Protein AF-A0A4Y2DEM4-F1 (afdb_monomer_lite)

Organism: Araneus ventricosus (NCBI:txid182803)

Foldseek 3Di:
DVPVVVVVVVVVLVVLVVVVVVVVVVLCVVQVPDPRDLQNSLVVVQVPQDDPLVVLCVPPDPVCSSHNVVSVVSSCVVSNCPVVLVVLVVCLVPDDADPPHDPVNSVVSNVVSVVSND

Structure (mmCIF, N/CA/C/O backbone):
data_AF-A0A4Y2DEM4-F1
#
_entry.id   AF-A0A4Y2DEM4-F1
#
loop_
_atom_site.group_PDB
_atom_site.id
_atom_site.type_symbol
_atom_site.label_atom_id
_atom_site.label_alt_id
_atom_site.label_comp_id
_atom_site.label_asym_id
_atom_site.label_entity_id
_atom_site.label_seq_id
_atom_site.pdbx_PDB_ins_code
_atom_site.Cartn_x
_atom_site.Cartn_y
_atom_site.Cartn_z
_atom_site.occupancy
_atom_site.B_iso_or_equiv
_atom_site.auth_seq_id
_atom_site.auth_comp_id
_atom_site.auth_asym_id
_atom_site.auth_atom_id
_atom_site.pdbx_PDB_model_num
ATOM 1 N N . MET A 1 1 ? -10.627 -14.954 23.755 1.00 56.31 1 MET A N 1
ATOM 2 C CA . MET A 1 1 ? -10.231 -15.520 22.448 1.00 56.31 1 MET A CA 1
ATOM 3 C C . MET A 1 1 ? -10.301 -14.473 21.338 1.00 56.31 1 MET A C 1
ATOM 5 O O . MET A 1 1 ? -9.249 -14.118 20.849 1.00 56.31 1 MET A O 1
ATOM 9 N N . LYS A 1 2 ? -11.461 -13.860 21.041 1.00 59.78 2 LYS A N 1
ATOM 10 C CA . LYS A 1 2 ? -11.598 -12.883 19.932 1.00 59.78 2 LYS A CA 1
ATOM 11 C C . LYS A 1 2 ? -10.812 -11.561 20.055 1.00 59.78 2 LYS A C 1
ATOM 13 O O . LYS A 1 2 ? -10.411 -11.012 19.045 1.00 59.78 2 LYS A O 1
ATOM 18 N N . ILE A 1 3 ? -10.615 -11.019 21.262 1.00 46.56 3 ILE A N 1
ATOM 19 C CA . ILE A 1 3 ? -9.973 -9.694 21.436 1.00 46.56 3 ILE A CA 1
ATOM 20 C C . ILE A 1 3 ? -8.443 -9.760 21.272 1.00 46.56 3 ILE A C 1
ATOM 22 O O . ILE A 1 3 ? -7.859 -8.866 20.671 1.00 46.56 3 ILE A O 1
ATOM 26 N N . GLU A 1 4 ? -7.801 -10.822 21.763 1.00 43.56 4 GLU A N 1
ATOM 27 C CA . GLU A 1 4 ? -6.346 -11.014 21.624 1.00 43.56 4 GLU A CA 1
ATOM 28 C C . GLU A 1 4 ? -5.941 -11.323 20.174 1.00 43.56 4 GLU A C 1
ATOM 30 O O . GLU A 1 4 ? -4.912 -10.849 19.707 1.00 43.56 4 GLU A O 1
ATOM 35 N N . GLU A 1 5 ? -6.791 -12.043 19.438 1.00 55.28 5 GLU A N 1
ATOM 36 C CA . GLU A 1 5 ? -6.626 -12.313 18.004 1.00 55.28 5 GLU A CA 1
ATOM 37 C C . GLU A 1 5 ? -6.656 -11.013 17.184 1.00 55.28 5 GLU A C 1
ATOM 39 O O . GLU A 1 5 ? -5.717 -10.716 16.452 1.00 55.28 5 GLU A O 1
ATOM 44 N N . VAL A 1 6 ? -7.660 -10.158 17.420 1.00 48.56 6 VAL A N 1
ATOM 45 C CA . VAL A 1 6 ? -7.768 -8.839 16.771 1.00 48.56 6 VAL A CA 1
ATOM 46 C C . VAL A 1 6 ? -6.577 -7.937 17.110 1.00 48.56 6 VAL A C 1
ATOM 48 O O . VAL A 1 6 ? -6.080 -7.213 16.250 1.00 48.56 6 VAL A O 1
ATOM 51 N N . LYS A 1 7 ? -6.085 -7.976 18.352 1.00 49.38 7 LYS A N 1
ATOM 52 C CA . LYS A 1 7 ? -4.914 -7.194 18.771 1.00 49.38 7 LYS A CA 1
ATOM 53 C C . LYS A 1 7 ? -3.632 -7.664 18.075 1.00 49.38 7 LYS A C 1
ATOM 55 O O . LYS A 1 7 ? -2.849 -6.825 17.636 1.00 49.38 7 LYS A O 1
ATOM 60 N N . SER A 1 8 ? -3.448 -8.978 17.947 1.00 50.41 8 SER A N 1
ATOM 61 C CA . SER A 1 8 ? -2.332 -9.576 17.208 1.00 50.41 8 SER A CA 1
ATOM 62 C C . SER A 1 8 ? -2.371 -9.186 15.728 1.00 50.41 8 SER A C 1
ATOM 64 O O . SER A 1 8 ? -1.360 -8.745 15.192 1.00 50.41 8 SER A O 1
ATOM 66 N N . GLU A 1 9 ? -3.546 -9.250 15.093 1.00 60.28 9 GLU A N 1
ATOM 67 C CA . GLU A 1 9 ? -3.723 -8.824 13.700 1.00 60.28 9 GLU A CA 1
ATOM 68 C C . GLU A 1 9 ? -3.430 -7.331 13.494 1.00 60.28 9 GLU A C 1
ATOM 70 O O . GLU A 1 9 ? -2.830 -6.951 12.491 1.00 60.28 9 GLU A O 1
ATOM 75 N N . ILE A 1 10 ? -3.856 -6.463 14.419 1.00 60.84 10 ILE A N 1
ATOM 76 C CA . ILE A 1 10 ? -3.577 -5.018 14.347 1.00 60.84 10 ILE A CA 1
ATOM 77 C C . ILE A 1 10 ? -2.070 -4.760 14.444 1.00 60.84 10 ILE A C 1
ATOM 79 O O . ILE A 1 10 ? -1.537 -3.927 13.713 1.00 60.84 10 ILE A O 1
ATOM 83 N N . GLN A 1 11 ? -1.378 -5.475 15.329 1.00 50.88 11 GLN A N 1
ATOM 84 C CA . GLN A 1 11 ? 0.053 -5.302 15.553 1.00 50.88 11 GLN A CA 1
ATOM 85 C C . GLN A 1 11 ? 0.888 -5.805 14.366 1.00 50.88 11 GLN A C 1
ATOM 87 O O . GLN A 1 11 ? 1.837 -5.137 13.955 1.00 50.88 11 GLN A O 1
ATOM 92 N N . GLU A 1 12 ? 0.495 -6.931 13.770 1.00 62.88 12 GLU A N 1
ATOM 93 C CA . GLU A 1 12 ? 1.085 -7.452 12.534 1.00 62.88 12 GLU A CA 1
ATOM 94 C C . GLU A 1 12 ? 0.881 -6.468 11.366 1.00 62.88 12 GLU A C 1
ATOM 96 O O . GLU A 1 12 ? 1.852 -6.058 10.727 1.00 62.88 12 GLU A O 1
ATOM 101 N N . LYS A 1 13 ? -0.342 -5.949 11.182 1.00 63.06 13 LYS A N 1
ATOM 102 C CA . LYS A 1 13 ? -0.667 -4.960 10.133 1.00 63.06 13 LYS A CA 1
ATOM 103 C C . LYS A 1 13 ? 0.070 -3.627 10.297 1.00 63.06 13 LYS A C 1
ATOM 105 O O . LYS A 1 13 ? 0.459 -3.019 9.301 1.00 63.06 13 LYS A O 1
ATOM 110 N N . LEU A 1 14 ? 0.278 -3.161 11.532 1.00 57.19 14 LEU A N 1
ATOM 111 C CA . LEU A 1 14 ? 1.089 -1.967 11.803 1.00 57.19 14 LEU A CA 1
ATOM 112 C C . LEU A 1 14 ? 2.560 -2.194 11.435 1.00 57.19 14 LEU A C 1
ATOM 114 O O . LEU A 1 14 ? 3.175 -1.323 10.822 1.00 57.19 14 LEU A O 1
ATOM 118 N N . SER A 1 15 ? 3.100 -3.378 11.736 1.00 67.69 15 SER A N 1
ATOM 119 C CA . SER A 1 15 ? 4.479 -3.726 11.378 1.00 67.69 15 SER A CA 1
ATOM 120 C C . SER A 1 15 ? 4.693 -3.798 9.859 1.00 67.69 15 SER A C 1
ATOM 122 O O . SER A 1 15 ? 5.730 -3.362 9.349 1.00 67.69 15 SER A O 1
ATOM 124 N N . ASP A 1 16 ? 3.683 -4.255 9.116 1.00 68.50 16 ASP A N 1
ATOM 125 C CA . ASP A 1 16 ? 3.700 -4.277 7.653 1.00 68.50 16 ASP A CA 1
ATOM 126 C C . ASP A 1 16 ? 3.630 -2.866 7.056 1.00 68.50 16 ASP A C 1
ATOM 128 O O . ASP A 1 16 ? 4.329 -2.563 6.082 1.00 68.50 16 ASP A O 1
ATOM 132 N N . LEU A 1 17 ? 2.842 -1.971 7.663 1.00 67.75 17 LEU A N 1
ATOM 133 C CA . LEU A 1 17 ? 2.747 -0.568 7.256 1.00 67.75 17 LEU A CA 1
ATOM 134 C C . LEU A 1 17 ? 4.085 0.168 7.426 1.00 67.75 17 LEU A C 1
ATOM 136 O O . LEU A 1 17 ? 4.514 0.886 6.518 1.00 67.75 17 LEU A O 1
ATOM 140 N N . GLU A 1 18 ? 4.761 -0.030 8.559 1.00 73.06 18 GLU A N 1
ATOM 141 C CA . GLU A 1 18 ? 6.079 0.555 8.829 1.00 73.06 18 GLU A CA 1
ATOM 142 C C . GLU A 1 18 ? 7.132 0.035 7.843 1.00 73.06 18 GLU A C 1
ATOM 144 O O . GLU A 1 18 ? 7.850 0.829 7.228 1.00 73.06 18 GL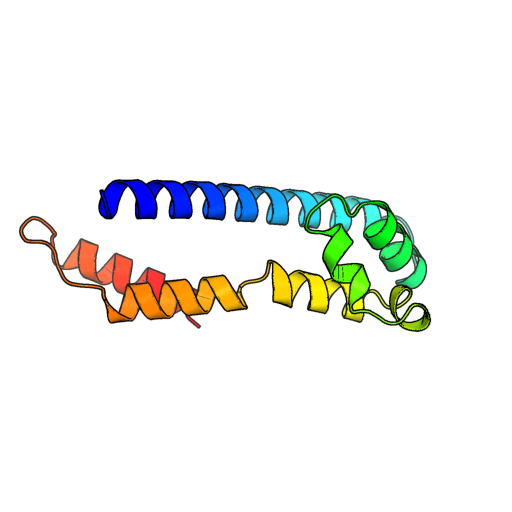U A O 1
ATOM 149 N N . ARG A 1 19 ? 7.177 -1.284 7.603 1.00 77.44 19 ARG A N 1
ATOM 150 C CA . ARG A 1 19 ? 8.070 -1.884 6.595 1.00 77.44 19 ARG A CA 1
ATOM 151 C C . ARG A 1 19 ? 7.817 -1.322 5.197 1.00 77.44 19 ARG A C 1
ATOM 153 O O . ARG A 1 19 ? 8.776 -0.991 4.498 1.00 77.44 19 ARG A O 1
ATOM 160 N N . ARG A 1 20 ? 6.548 -1.161 4.801 1.00 78.38 20 ARG A N 1
ATOM 161 C CA . ARG A 1 20 ? 6.145 -0.570 3.512 1.00 78.38 20 ARG A CA 1
ATOM 162 C C . ARG A 1 20 ? 6.654 0.863 3.371 1.00 78.38 20 ARG A C 1
ATOM 164 O O . ARG A 1 20 ? 7.222 1.212 2.335 1.00 78.38 20 ARG A O 1
ATOM 171 N N . LEU A 1 21 ? 6.457 1.690 4.398 1.00 80.06 21 LEU A N 1
ATOM 172 C CA . LEU A 1 21 ? 6.854 3.099 4.378 1.00 80.06 21 LEU A CA 1
ATOM 173 C C . LEU A 1 21 ? 8.380 3.259 4.321 1.00 80.06 21 LEU A C 1
ATOM 175 O O . LEU A 1 21 ? 8.892 4.069 3.542 1.00 80.06 21 LEU A O 1
ATOM 179 N N . ILE A 1 22 ? 9.102 2.450 5.102 1.00 82.00 22 ILE A N 1
ATOM 180 C CA . ILE A 1 22 ? 10.569 2.416 5.113 1.00 82.00 22 ILE A CA 1
ATOM 181 C C . ILE A 1 22 ? 11.091 2.012 3.735 1.00 82.00 22 ILE A C 1
ATOM 183 O O . ILE A 1 22 ? 11.925 2.718 3.169 1.00 82.00 22 ILE A O 1
ATOM 187 N N . PHE A 1 23 ? 10.568 0.922 3.166 1.00 83.44 23 PHE A N 1
ATOM 188 C CA . PHE A 1 23 ? 10.976 0.444 1.848 1.00 83.44 23 PHE A CA 1
ATOM 189 C C . PHE A 1 23 ? 10.729 1.494 0.762 1.00 83.44 23 PHE A C 1
ATOM 191 O O . PHE A 1 23 ? 11.634 1.782 -0.019 1.00 83.44 23 PHE A O 1
ATOM 198 N N . LYS A 1 24 ? 9.537 2.108 0.736 1.00 81.12 24 LYS A N 1
ATOM 199 C CA . LYS A 1 24 ? 9.199 3.160 -0.232 1.00 81.12 24 LYS A CA 1
ATOM 200 C C . LYS A 1 24 ? 10.170 4.337 -0.134 1.00 81.12 24 LYS A C 1
ATOM 202 O O . LYS A 1 24 ? 10.742 4.738 -1.137 1.00 81.12 24 LYS A O 1
ATOM 207 N N . THR A 1 25 ? 10.434 4.822 1.079 1.00 83.81 25 THR A N 1
ATOM 208 C CA . THR A 1 25 ? 11.374 5.931 1.307 1.00 83.81 25 THR A CA 1
ATOM 209 C C . THR A 1 25 ? 12.792 5.576 0.849 1.00 83.81 25 THR A C 1
ATOM 211 O O . THR A 1 25 ? 13.438 6.361 0.158 1.00 83.81 25 THR A O 1
ATOM 214 N N . GLN A 1 26 ? 13.281 4.379 1.192 1.00 84.44 26 GLN A N 1
ATOM 215 C CA . GLN A 1 26 ? 14.602 3.907 0.765 1.00 84.44 26 GLN A CA 1
ATOM 216 C C . GLN A 1 26 ? 14.693 3.770 -0.761 1.00 84.44 26 GLN A C 1
ATOM 218 O O . GLN A 1 26 ? 15.704 4.146 -1.356 1.00 84.44 26 GLN A O 1
ATOM 223 N N . PHE A 1 27 ? 13.636 3.261 -1.396 1.00 84.75 27 PHE A N 1
ATOM 224 C CA . PHE A 1 27 ? 13.537 3.134 -2.845 1.00 84.75 27 PHE A CA 1
ATOM 225 C C . PHE A 1 27 ? 13.499 4.501 -3.543 1.00 84.75 27 PHE A C 1
ATOM 227 O O . PHE A 1 27 ? 14.233 4.708 -4.510 1.00 84.75 27 PHE A O 1
ATOM 234 N N . ASP A 1 28 ? 12.715 5.454 -3.038 1.00 82.88 28 ASP A N 1
ATOM 235 C CA . ASP A 1 28 ? 12.603 6.811 -3.583 1.00 82.88 28 ASP A CA 1
ATOM 236 C C . ASP A 1 28 ? 13.950 7.545 -3.508 1.00 82.88 28 ASP A C 1
ATOM 238 O O . ASP A 1 28 ? 14.431 8.082 -4.508 1.00 82.88 28 ASP A O 1
ATOM 242 N N . VAL A 1 29 ? 14.634 7.473 -2.360 1.00 83.94 29 VAL A N 1
ATOM 243 C CA . VAL A 1 29 ? 15.992 8.018 -2.198 1.00 83.94 29 VAL A CA 1
ATOM 244 C C . VAL A 1 29 ? 16.965 7.361 -3.182 1.00 83.94 29 VAL A C 1
ATOM 246 O O . VAL A 1 29 ? 17.644 8.064 -3.932 1.00 83.94 29 VAL A O 1
ATOM 249 N N . ALA A 1 30 ? 17.004 6.026 -3.251 1.00 80.62 30 ALA A N 1
ATOM 250 C CA . ALA A 1 30 ? 17.901 5.298 -4.152 1.00 80.62 30 ALA A CA 1
ATOM 251 C C . ALA A 1 30 ? 17.592 5.517 -5.649 1.00 80.62 30 ALA A C 1
ATOM 253 O O . ALA A 1 30 ? 18.483 5.380 -6.496 1.00 80.62 30 ALA A O 1
ATOM 254 N N . SER A 1 31 ? 16.342 5.838 -5.995 1.00 75.25 31 SER A N 1
ATOM 255 C CA . SER A 1 31 ? 15.888 6.053 -7.374 1.00 75.25 31 SER A CA 1
ATOM 256 C C . SER A 1 31 ? 15.972 7.515 -7.835 1.00 75.25 31 SER A C 1
ATOM 258 O O . SER A 1 31 ? 15.958 7.758 -9.043 1.00 75.25 31 SER A O 1
ATOM 260 N N . SER A 1 32 ? 16.125 8.469 -6.907 1.00 74.00 32 SER A N 1
ATOM 261 C CA . SER A 1 32 ? 16.272 9.911 -7.178 1.00 74.00 32 SER A CA 1
ATOM 262 C C . SER A 1 32 ? 17.621 10.324 -7.791 1.00 74.00 32 SER A C 1
ATOM 264 O O . SER A 1 32 ? 17.765 11.438 -8.293 1.00 74.00 32 SER A O 1
ATOM 266 N N . ILE A 1 33 ? 18.613 9.430 -7.791 1.00 75.31 33 ILE A N 1
ATOM 267 C CA . ILE A 1 33 ? 19.958 9.718 -8.298 1.00 75.31 33 ILE A CA 1
ATOM 268 C C . ILE A 1 33 ? 19.946 9.748 -9.839 1.00 75.31 33 ILE A C 1
ATOM 270 O O . ILE A 1 33 ? 19.685 8.733 -10.484 1.00 75.31 33 ILE A O 1
ATOM 274 N N . ASN A 1 34 ? 20.279 10.913 -10.412 1.00 55.34 34 ASN A N 1
ATOM 275 C CA . ASN A 1 34 ? 20.640 11.162 -11.818 1.00 55.34 34 ASN A CA 1
ATOM 276 C C . ASN A 1 34 ? 19.736 10.536 -12.895 1.00 55.34 34 ASN A C 1
ATOM 278 O O . ASN A 1 34 ? 20.101 9.531 -13.501 1.00 55.34 34 ASN A O 1
ATOM 282 N N . GLY A 1 35 ? 18.610 11.184 -13.221 1.00 60.69 35 GLY A N 1
ATOM 283 C CA . GLY A 1 35 ? 17.920 10.993 -14.512 1.00 60.69 35 GLY A CA 1
ATOM 284 C C . GLY A 1 35 ? 17.519 9.550 -14.844 1.00 60.69 35 GLY A C 1
ATOM 285 O O . GLY A 1 35 ? 17.341 9.211 -16.014 1.00 60.69 35 GLY A O 1
ATOM 286 N N . ARG A 1 36 ? 17.420 8.686 -13.827 1.00 73.25 36 ARG A N 1
ATOM 287 C CA . ARG A 1 36 ? 17.118 7.264 -13.976 1.00 73.25 36 ARG A CA 1
ATOM 288 C C . ARG A 1 36 ? 15.755 7.101 -14.637 1.00 73.25 36 ARG A C 1
ATOM 290 O O . ARG A 1 36 ? 14.758 7.606 -14.124 1.00 73.25 36 ARG A O 1
ATOM 297 N N . THR A 1 37 ? 15.716 6.381 -15.755 1.00 85.06 37 THR A N 1
ATOM 298 C CA . THR A 1 37 ? 14.469 6.113 -16.475 1.00 85.06 37 THR A CA 1
ATOM 299 C C . THR A 1 37 ? 13.562 5.199 -15.654 1.00 85.06 37 THR A C 1
ATOM 301 O O . THR A 1 37 ? 14.041 4.345 -14.899 1.00 85.06 37 THR A O 1
ATOM 304 N N . ASP A 1 38 ? 12.249 5.334 -15.832 1.00 86.44 38 ASP A N 1
ATOM 305 C CA . ASP A 1 38 ? 11.263 4.516 -15.114 1.00 86.44 38 ASP A CA 1
ATOM 306 C C . ASP A 1 38 ? 11.451 3.017 -15.368 1.00 86.44 38 ASP A C 1
ATOM 308 O O . ASP A 1 38 ? 11.213 2.206 -14.481 1.00 86.44 38 ASP A O 1
ATOM 312 N N . PHE A 1 39 ? 12.004 2.643 -16.524 1.00 87.88 39 PHE A N 1
ATOM 313 C CA . PHE A 1 39 ? 12.408 1.269 -16.817 1.00 87.88 39 PHE A CA 1
ATOM 314 C C . PHE A 1 39 ? 13.465 0.727 -15.839 1.00 87.88 39 PHE A C 1
ATOM 316 O O . PHE A 1 39 ? 13.363 -0.405 -15.357 1.00 87.88 39 PHE A O 1
ATOM 323 N N . VAL A 1 40 ? 14.496 1.524 -15.540 1.00 87.25 40 VAL A N 1
ATOM 324 C CA . VAL A 1 40 ? 15.559 1.124 -14.605 1.00 87.25 40 VAL A CA 1
ATOM 325 C C . VAL A 1 40 ? 14.999 1.038 -13.187 1.00 87.25 40 VAL A C 1
ATOM 327 O O . VAL A 1 40 ? 15.330 0.103 -12.459 1.00 87.25 40 VAL A O 1
ATOM 330 N N . LYS A 1 41 ? 14.107 1.963 -12.814 1.00 89.12 41 LYS A N 1
ATOM 331 C CA . LYS A 1 41 ? 13.408 1.936 -11.522 1.00 89.12 41 LYS A CA 1
ATOM 332 C C . L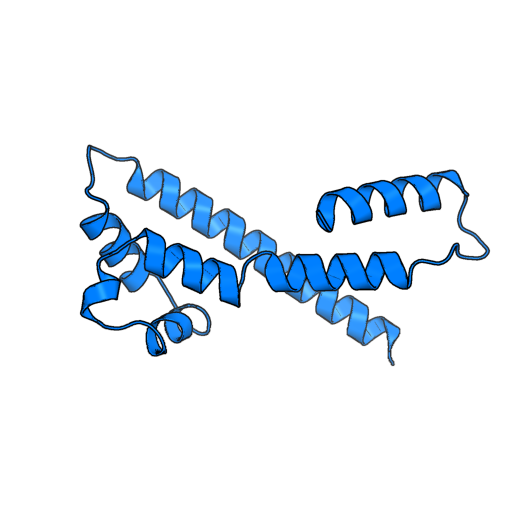YS A 1 41 ? 12.512 0.705 -11.386 1.00 89.12 41 LYS A C 1
ATOM 334 O O . LYS A 1 41 ? 12.600 0.017 -10.376 1.00 89.12 41 LYS A O 1
ATOM 339 N N . ALA A 1 42 ? 11.727 0.385 -12.414 1.00 91.19 42 ALA A N 1
ATOM 340 C CA . ALA A 1 42 ? 10.886 -0.808 -12.467 1.00 91.19 42 ALA A CA 1
ATOM 341 C C . ALA A 1 42 ? 11.717 -2.089 -12.317 1.00 91.19 42 ALA A C 1
ATOM 343 O O . ALA A 1 42 ? 11.415 -2.932 -11.477 1.00 91.19 42 ALA A O 1
ATOM 344 N N . SER A 1 43 ? 12.818 -2.202 -13.065 1.00 89.38 43 SER A N 1
ATOM 345 C CA . SER A 1 43 ? 13.714 -3.364 -12.991 1.00 89.38 43 SER A CA 1
ATOM 346 C C . SER A 1 43 ? 14.348 -3.512 -11.603 1.00 89.38 43 SER A C 1
ATOM 348 O O . SER A 1 43 ? 14.407 -4.614 -11.056 1.00 89.38 43 SER A O 1
ATOM 350 N N . GLN A 1 44 ? 14.789 -2.402 -11.003 1.00 88.75 44 GLN A N 1
ATOM 351 C CA . GLN A 1 44 ? 15.341 -2.394 -9.651 1.00 88.75 44 GLN A CA 1
ATOM 352 C C . GLN A 1 44 ? 14.282 -2.779 -8.610 1.00 88.75 44 GLN A C 1
ATOM 354 O O . GLN A 1 44 ? 14.576 -3.597 -7.739 1.00 88.75 44 GLN A O 1
ATOM 359 N N . LEU A 1 45 ? 13.062 -2.246 -8.726 1.00 90.50 45 LEU A N 1
ATOM 360 C CA . LEU A 1 45 ? 11.934 -2.588 -7.863 1.00 90.50 45 LEU A CA 1
ATOM 361 C C . LEU A 1 45 ? 11.623 -4.084 -7.943 1.00 90.50 45 LEU A C 1
ATOM 363 O O . LEU A 1 45 ? 11.641 -4.760 -6.925 1.00 90.50 45 LEU A O 1
ATOM 367 N N . VAL A 1 46 ? 11.450 -4.636 -9.147 1.00 92.06 46 VAL A N 1
ATOM 368 C CA . VAL A 1 46 ? 11.229 -6.080 -9.355 1.00 92.06 46 VAL A CA 1
ATOM 369 C C . VAL A 1 46 ? 12.345 -6.912 -8.718 1.00 92.06 46 VAL A C 1
ATOM 371 O O . VAL A 1 46 ? 12.071 -7.908 -8.052 1.00 92.06 46 VAL A O 1
ATOM 374 N N . SER A 1 47 ? 13.603 -6.488 -8.871 1.00 90.75 47 SER A N 1
ATOM 375 C CA . SER A 1 47 ? 14.759 -7.204 -8.322 1.00 90.75 47 SER A CA 1
ATOM 376 C C . SER A 1 47 ? 14.869 -7.155 -6.795 1.00 90.75 47 SER A C 1
ATOM 378 O O . SER A 1 47 ? 15.562 -7.999 -6.219 1.00 90.75 47 SER A O 1
ATOM 380 N N . SER A 1 48 ? 14.218 -6.194 -6.129 1.00 89.56 48 SER A N 1
ATOM 381 C CA . SER A 1 48 ? 14.246 -6.041 -4.670 1.00 89.56 48 SER A CA 1
ATOM 382 C C . SER A 1 48 ? 13.060 -6.699 -3.966 1.00 89.56 48 SER A C 1
ATOM 384 O O . SER A 1 48 ? 13.155 -6.947 -2.766 1.00 89.56 48 SER A O 1
ATOM 386 N N . LEU A 1 49 ? 11.985 -7.0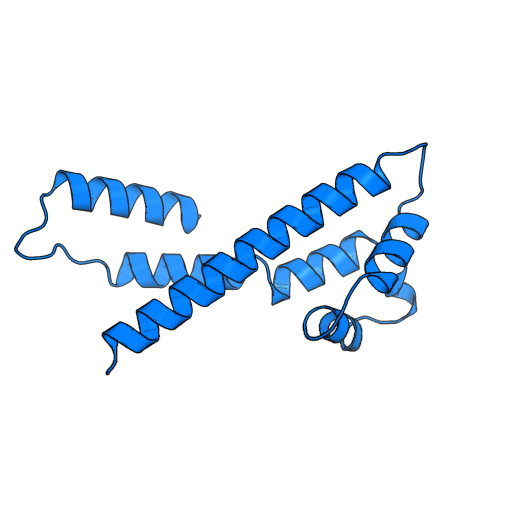45 -4.686 1.00 89.94 49 LEU A N 1
ATOM 387 C CA . LEU A 1 49 ? 10.842 -7.757 -4.113 1.00 89.94 49 LEU A CA 1
ATOM 388 C C . LEU A 1 49 ? 11.251 -9.144 -3.601 1.00 89.94 49 LEU A C 1
ATOM 390 O O . LEU A 1 49 ? 11.990 -9.889 -4.251 1.00 89.94 49 LEU A O 1
ATOM 394 N N . ARG A 1 50 ? 10.758 -9.499 -2.416 1.00 88.19 50 ARG A N 1
ATOM 395 C CA . ARG A 1 50 ? 11.006 -10.782 -1.749 1.00 88.19 50 ARG A CA 1
ATOM 396 C C . ARG A 1 50 ? 9.688 -11.346 -1.233 1.00 88.19 50 ARG A C 1
ATOM 398 O O . ARG A 1 50 ? 8.753 -10.588 -0.984 1.00 88.19 50 ARG A O 1
ATOM 405 N N . GLU A 1 51 ? 9.641 -12.667 -1.077 1.00 89.56 51 GLU A N 1
ATOM 406 C CA . GLU A 1 51 ? 8.549 -13.377 -0.396 1.00 89.56 51 GLU A CA 1
ATOM 407 C C . GLU A 1 51 ? 7.159 -12.982 -0.938 1.00 89.56 51 GLU A C 1
ATOM 409 O O . GLU A 1 51 ? 6.958 -12.940 -2.155 1.00 89.56 51 GLU A O 1
ATOM 414 N N . SER A 1 52 ? 6.212 -12.650 -0.054 1.00 83.81 52 SER A N 1
ATOM 415 C CA . SER A 1 52 ? 4.837 -12.278 -0.403 1.00 83.81 52 SER A CA 1
ATOM 416 C C . SER A 1 52 ? 4.764 -11.096 -1.376 1.00 83.81 52 SER A C 1
ATOM 418 O O . SER A 1 52 ? 3.841 -11.017 -2.188 1.00 83.81 52 SER A O 1
ATOM 420 N N . ALA A 1 53 ? 5.741 -10.185 -1.349 1.00 85.50 53 ALA A N 1
ATOM 421 C CA . ALA A 1 53 ? 5.787 -9.053 -2.263 1.00 85.50 53 ALA A CA 1
ATOM 422 C C . ALA A 1 53 ? 6.194 -9.468 -3.685 1.00 85.50 53 ALA A C 1
ATOM 424 O O . ALA A 1 53 ? 5.679 -8.913 -4.655 1.00 85.50 53 ALA A O 1
ATOM 425 N N . ALA A 1 54 ? 7.054 -10.482 -3.829 1.00 92.19 54 ALA A N 1
ATOM 426 C CA . ALA A 1 54 ? 7.445 -11.023 -5.133 1.00 92.19 54 ALA A CA 1
ATOM 427 C C . ALA A 1 54 ? 6.305 -11.804 -5.809 1.00 92.19 54 ALA A C 1
ATOM 429 O O . ALA A 1 54 ? 6.218 -11.841 -7.035 1.00 92.19 54 ALA A O 1
ATOM 430 N N . GLU A 1 55 ? 5.386 -12.380 -5.034 1.00 91.75 55 GLU A N 1
ATOM 431 C CA . GLU A 1 55 ? 4.216 -13.078 -5.57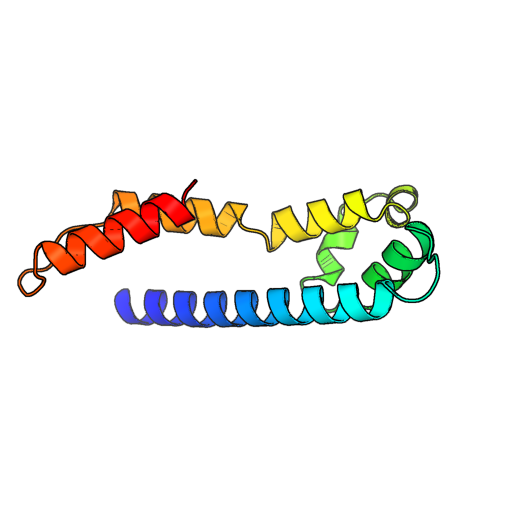5 1.00 91.75 55 GLU A CA 1
ATOM 432 C C . GLU A 1 55 ? 3.265 -12.153 -6.361 1.00 91.75 55 GLU A C 1
ATOM 434 O O . GLU A 1 55 ? 2.532 -12.634 -7.222 1.00 91.75 55 GLU A O 1
ATOM 439 N N . VAL A 1 56 ? 3.299 -10.829 -6.136 1.00 89.69 56 VAL A N 1
ATOM 440 C CA . VAL A 1 56 ? 2.554 -9.838 -6.948 1.00 89.69 56 VAL A CA 1
ATOM 441 C C . VAL A 1 56 ? 2.903 -9.939 -8.433 1.00 89.69 56 VAL A C 1
ATOM 443 O O . VAL A 1 56 ? 2.063 -9.671 -9.290 1.00 89.69 56 VAL A O 1
ATOM 446 N N . LEU A 1 57 ? 4.127 -10.365 -8.747 1.00 93.00 57 LEU A N 1
ATOM 447 C CA . LEU A 1 57 ? 4.622 -10.450 -10.116 1.00 93.00 57 LEU A CA 1
ATOM 448 C C . LEU A 1 57 ? 3.955 -11.570 -10.924 1.00 93.00 57 LEU A C 1
ATOM 450 O O . LEU A 1 57 ? 3.913 -11.477 -12.146 1.00 93.00 57 LEU A O 1
ATOM 454 N N . GLN A 1 58 ? 3.399 -12.599 -10.273 1.00 92.50 58 GLN A N 1
ATOM 455 C CA . GLN A 1 58 ? 2.805 -13.755 -10.962 1.00 92.50 58 GLN A CA 1
ATOM 456 C C . GLN A 1 58 ? 1.567 -13.386 -11.796 1.00 92.50 58 GLN A C 1
ATOM 458 O O . GLN A 1 58 ? 1.256 -14.068 -12.768 1.00 92.50 58 GLN A O 1
ATOM 463 N N . GLY A 1 59 ? 0.867 -12.305 -11.433 1.00 88.38 59 GLY A N 1
ATOM 464 C CA . GLY A 1 59 ? -0.309 -11.812 -12.155 1.00 88.38 59 GLY A CA 1
ATOM 465 C C . GLY A 1 59 ? -0.006 -10.762 -13.227 1.00 88.38 59 GLY A C 1
ATOM 466 O O . GLY A 1 59 ? -0.929 -10.314 -13.906 1.00 88.38 59 GLY A O 1
ATOM 467 N N . ILE A 1 60 ? 1.254 -10.337 -13.374 1.00 93.69 60 ILE A N 1
ATOM 468 C CA . ILE A 1 60 ? 1.640 -9.247 -14.275 1.00 93.69 60 ILE A CA 1
ATOM 469 C C . ILE A 1 60 ? 2.322 -9.834 -15.519 1.00 93.69 60 ILE A C 1
ATOM 471 O O . ILE A 1 60 ? 3.317 -10.549 -15.388 1.00 93.69 60 ILE A O 1
ATOM 475 N N . PRO A 1 61 ? 1.850 -9.517 -16.739 1.00 94.62 61 PRO A N 1
ATOM 476 C CA . PRO A 1 61 ? 2.533 -9.917 -17.966 1.00 94.62 61 PRO A CA 1
ATOM 477 C C . PRO A 1 61 ? 3.987 -9.424 -18.013 1.00 94.62 61 PRO A C 1
ATOM 479 O O . PRO A 1 61 ? 4.289 -8.298 -17.614 1.00 94.62 61 PRO A O 1
ATOM 482 N N . ALA A 1 62 ? 4.899 -10.244 -18.539 1.00 91.25 62 ALA A N 1
ATOM 483 C CA . ALA A 1 62 ? 6.337 -9.958 -18.516 1.00 91.25 62 ALA A CA 1
ATOM 484 C C . ALA A 1 62 ? 6.728 -8.659 -19.249 1.00 91.25 62 ALA A C 1
ATOM 486 O O . ALA A 1 62 ? 7.668 -7.975 -18.843 1.00 91.25 62 ALA A O 1
ATOM 487 N N . ASP A 1 63 ? 6.000 -8.281 -20.302 1.00 91.00 63 ASP A N 1
ATOM 488 C CA . ASP A 1 63 ? 6.194 -7.017 -21.024 1.00 91.00 63 ASP A CA 1
ATOM 489 C C . ASP A 1 63 ? 5.801 -5.791 -20.181 1.00 91.00 63 ASP A C 1
ATOM 491 O O . ASP A 1 63 ? 6.341 -4.702 -20.386 1.00 91.00 63 ASP A O 1
ATOM 495 N N . LYS A 1 64 ? 4.920 -5.976 -19.190 1.00 93.19 64 LYS A N 1
ATOM 496 C CA . LYS A 1 64 ? 4.463 -4.945 -18.248 1.00 93.19 64 LYS A CA 1
ATOM 497 C C . LYS A 1 64 ? 5.315 -4.844 -16.987 1.00 93.19 64 LYS A C 1
ATOM 499 O O . LYS A 1 64 ? 5.255 -3.826 -16.310 1.00 93.19 64 LYS A O 1
ATOM 504 N N . LEU A 1 65 ? 6.198 -5.811 -16.722 1.00 92.00 65 LEU A N 1
ATOM 505 C CA . LEU A 1 65 ? 7.202 -5.731 -15.643 1.00 92.00 65 LEU A CA 1
ATOM 506 C C . LEU A 1 65 ? 8.272 -4.647 -15.872 1.00 92.00 65 LEU A C 1
ATOM 508 O O . LEU A 1 65 ? 9.162 -4.446 -15.050 1.00 92.00 65 LEU A O 1
ATOM 512 N N . ARG A 1 66 ? 8.202 -3.952 -17.008 1.00 90.06 66 ARG A N 1
ATOM 513 C CA . ARG A 1 66 ? 9.043 -2.806 -17.364 1.00 90.06 66 ARG A CA 1
ATOM 514 C C . ARG A 1 66 ? 8.393 -1.464 -17.032 1.00 90.06 66 ARG A C 1
ATOM 516 O O . ARG A 1 66 ? 9.072 -0.442 -17.088 1.00 90.06 66 ARG A O 1
ATOM 523 N N . ASP A 1 67 ? 7.099 -1.476 -16.725 1.00 93.31 67 ASP A N 1
ATOM 524 C CA . ASP A 1 67 ? 6.309 -0.298 -16.398 1.00 93.31 67 ASP A CA 1
ATOM 525 C C . ASP A 1 67 ? 6.202 -0.149 -14.878 1.00 93.31 67 ASP A C 1
ATOM 527 O O . ASP A 1 67 ? 5.537 -0.935 -14.195 1.00 93.31 67 ASP A O 1
ATOM 531 N N . LEU A 1 68 ? 6.865 0.885 -14.358 1.00 91.25 68 LEU A N 1
ATOM 532 C CA . LEU A 1 68 ? 6.907 1.190 -12.932 1.00 91.25 68 LEU A CA 1
ATOM 533 C C . LEU A 1 68 ? 5.496 1.358 -12.355 1.00 91.25 68 LEU A C 1
ATOM 535 O O . LEU A 1 68 ? 5.187 0.777 -11.316 1.00 91.25 68 LEU A O 1
ATOM 539 N N . THR A 1 69 ? 4.612 2.066 -13.063 1.00 91.81 69 THR A N 1
ATOM 540 C CA . THR A 1 69 ? 3.251 2.344 -12.588 1.00 91.81 69 THR A CA 1
ATOM 541 C C . THR A 1 69 ? 2.417 1.071 -12.465 1.00 91.81 69 THR A C 1
ATOM 543 O O . THR A 1 69 ? 1.593 0.954 -11.555 1.00 91.81 69 THR A O 1
ATOM 546 N N . THR A 1 70 ? 2.619 0.095 -13.352 1.00 93.88 70 THR A N 1
ATOM 547 C CA . THR A 1 70 ? 1.919 -1.194 -13.267 1.00 93.88 70 THR A CA 1
ATOM 548 C C . THR A 1 70 ? 2.331 -1.965 -12.010 1.00 93.88 70 THR A C 1
ATOM 550 O O . THR A 1 70 ? 1.468 -2.478 -11.293 1.00 93.88 70 THR A O 1
ATOM 553 N N . ILE A 1 71 ? 3.629 -2.003 -11.697 1.00 90.81 71 ILE A N 1
ATOM 554 C CA . ILE A 1 71 ? 4.148 -2.705 -10.513 1.00 90.81 71 ILE A CA 1
ATOM 555 C C . ILE A 1 71 ? 3.708 -2.002 -9.222 1.00 90.81 71 ILE A C 1
ATOM 557 O O . ILE A 1 71 ? 3.232 -2.661 -8.298 1.00 90.81 71 ILE A O 1
ATOM 561 N N . GLU A 1 72 ? 3.798 -0.670 -9.166 1.00 87.75 72 GLU A N 1
ATOM 562 C CA . GLU A 1 72 ? 3.352 0.127 -8.016 1.00 87.75 72 GLU A CA 1
ATOM 563 C C . GLU A 1 72 ? 1.861 -0.061 -7.725 1.00 87.75 72 GLU A C 1
ATOM 565 O O . GLU A 1 72 ? 1.476 -0.245 -6.571 1.00 87.75 72 GLU A O 1
ATOM 570 N N . LYS A 1 73 ? 1.012 -0.077 -8.761 1.00 87.19 73 LYS A N 1
ATOM 571 C CA . LYS A 1 73 ? -0.427 -0.329 -8.598 1.00 87.19 73 LYS A CA 1
ATOM 572 C C . LYS A 1 73 ? -0.714 -1.733 -8.087 1.00 87.19 73 LYS A C 1
ATOM 574 O O . LYS A 1 73 ? -1.578 -1.891 -7.233 1.00 87.19 73 LYS A O 1
ATOM 579 N N . ALA A 1 74 ? -0.008 -2.744 -8.583 1.00 88.38 74 ALA A N 1
ATOM 580 C CA . ALA A 1 74 ? -0.208 -4.120 -8.141 1.00 88.38 74 ALA A CA 1
ATOM 581 C C . ALA A 1 74 ? 0.239 -4.319 -6.680 1.00 88.38 74 ALA A C 1
ATOM 583 O O . ALA A 1 74 ? -0.467 -4.953 -5.893 1.00 88.38 74 ALA A O 1
ATOM 584 N N . LEU A 1 75 ? 1.358 -3.698 -6.287 1.00 86.06 75 LEU A N 1
ATOM 585 C CA . LEU A 1 75 ? 1.798 -3.640 -4.890 1.00 86.06 75 LEU A CA 1
ATOM 586 C C . LEU A 1 75 ? 0.791 -2.875 -4.022 1.00 86.06 75 LEU A C 1
ATOM 588 O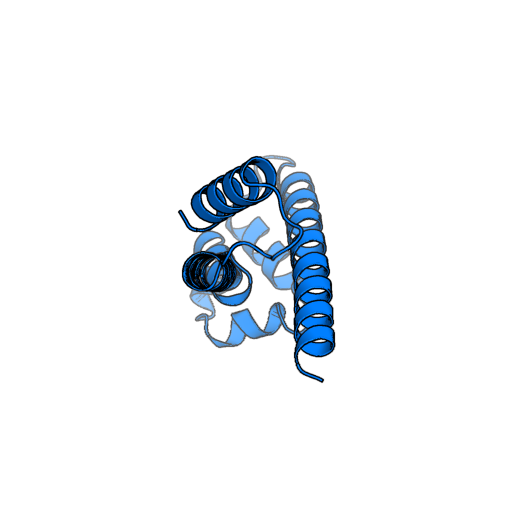 O . LEU A 1 75 ? 0.437 -3.342 -2.943 1.00 86.06 75 LEU A O 1
ATOM 592 N N . GLY A 1 76 ? 0.272 -1.747 -4.509 1.00 80.31 76 GLY A N 1
ATOM 593 C CA . GLY A 1 76 ? -0.787 -0.982 -3.851 1.00 80.31 76 GLY A CA 1
ATOM 594 C C . GLY A 1 76 ? -2.122 -1.729 -3.761 1.00 80.31 76 GLY A C 1
ATOM 595 O O . GLY A 1 76 ? -2.876 -1.535 -2.820 1.00 80.31 76 GLY A O 1
ATOM 596 N N . PHE A 1 77 ? -2.434 -2.635 -4.680 1.00 81.50 77 PHE A N 1
ATOM 597 C CA . PHE A 1 77 ? -3.641 -3.449 -4.563 1.00 81.50 77 PHE A CA 1
ATOM 598 C C . PHE A 1 77 ? -3.499 -4.527 -3.482 1.00 81.50 77 PHE A C 1
ATOM 600 O O . PHE A 1 77 ? -4.439 -4.765 -2.729 1.00 81.50 77 PHE A O 1
ATOM 607 N N . ARG A 1 78 ? -2.325 -5.166 -3.395 1.00 80.31 78 ARG A N 1
ATOM 608 C CA . ARG A 1 78 ? -2.075 -6.268 -2.453 1.00 80.31 78 ARG A CA 1
ATOM 609 C C . ARG A 1 78 ? -1.742 -5.800 -1.035 1.00 80.31 78 ARG A C 1
ATOM 611 O O . ARG A 1 78 ? -2.181 -6.423 -0.076 1.00 80.31 78 ARG A O 1
ATOM 618 N N . PHE A 1 79 ? -0.958 -4.732 -0.915 1.00 76.19 79 PHE A N 1
ATOM 619 C CA . PHE A 1 79 ? -0.432 -4.204 0.354 1.00 76.19 79 PHE A CA 1
ATOM 620 C C . PHE A 1 79 ? -0.841 -2.752 0.620 1.00 76.19 79 PHE A C 1
ATOM 622 O O . PHE A 1 79 ? -0.473 -2.166 1.643 1.00 76.19 79 PHE A O 1
ATOM 629 N N . GLY A 1 80 ? -1.516 -2.118 -0.337 1.00 71.12 80 GLY A N 1
ATOM 630 C CA . GLY A 1 80 ? -1.983 -0.748 -0.201 1.00 71.12 80 GLY A CA 1
ATOM 631 C C . GLY A 1 80 ? -3.306 -0.641 0.541 1.00 71.12 80 GLY A C 1
ATOM 632 O O . GLY A 1 80 ? -3.909 -1.616 0.991 1.00 71.12 80 GLY A O 1
ATOM 633 N N . ASP A 1 81 ? -3.753 0.602 0.659 1.00 64.19 81 ASP A N 1
ATOM 634 C CA . ASP A 1 81 ? -4.800 1.007 1.586 1.00 64.19 81 ASP A CA 1
ATOM 635 C C . ASP A 1 81 ? -6.196 0.489 1.218 1.00 64.19 81 ASP A C 1
ATOM 637 O O . ASP A 1 81 ? -7.125 0.731 1.963 1.00 64.19 81 ASP A O 1
ATOM 641 N N . SER A 1 82 ? -6.409 -0.260 0.133 1.00 61.94 82 SER A N 1
ATOM 642 C CA . SER A 1 82 ? -7.736 -0.807 -0.205 1.00 61.94 82 SER A CA 1
ATOM 643 C C . SER A 1 82 ? -8.273 -1.755 0.878 1.00 61.94 82 SER A C 1
ATOM 645 O O . SER A 1 82 ? -9.444 -1.664 1.258 1.00 61.94 82 SER A O 1
ATOM 647 N N . HIS A 1 83 ? -7.414 -2.615 1.431 1.00 65.75 83 HIS A N 1
ATOM 648 C CA . HIS A 1 83 ? -7.766 -3.457 2.576 1.00 65.75 83 HIS A CA 1
ATOM 649 C C . HIS A 1 83 ? -7.776 -2.677 3.894 1.00 65.75 83 HIS A C 1
ATOM 651 O O . HIS A 1 83 ? -8.630 -2.930 4.743 1.00 65.75 83 HIS A O 1
ATOM 657 N N . LEU A 1 84 ? -6.887 -1.694 4.049 1.00 72.25 84 LEU A N 1
ATOM 658 C CA . LEU A 1 84 ? -6.804 -0.869 5.255 1.00 72.25 84 LEU A CA 1
ATOM 659 C C . LEU A 1 84 ? -8.014 0.076 5.383 1.00 72.25 84 LEU A C 1
ATOM 661 O O . LEU A 1 84 ? -8.615 0.187 6.440 1.00 72.25 84 LEU A O 1
ATOM 665 N N . MET A 1 85 ? -8.464 0.654 4.277 1.00 75.38 85 MET A N 1
ATOM 666 C CA . MET A 1 85 ? -9.661 1.478 4.145 1.00 75.38 85 MET A CA 1
ATOM 667 C C . MET A 1 85 ? -10.926 0.646 4.366 1.00 75.38 85 MET A C 1
ATOM 669 O O . MET A 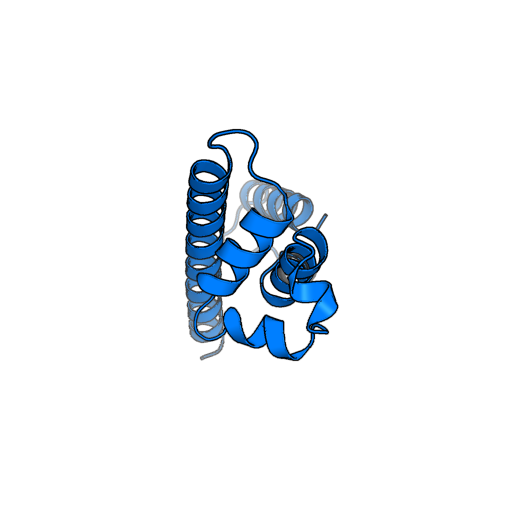1 85 ? -11.839 1.099 5.047 1.00 75.38 85 MET A O 1
ATOM 673 N N . GLN A 1 86 ? -11.011 -0.588 3.850 1.00 76.31 86 GLN A N 1
ATOM 674 C CA . GLN A 1 86 ? -12.119 -1.488 4.205 1.00 76.31 86 GLN A CA 1
ATOM 675 C C . GLN A 1 86 ? -12.122 -1.837 5.696 1.00 76.31 86 GLN A C 1
ATOM 677 O O . GLN A 1 86 ? -13.194 -1.897 6.306 1.00 76.31 86 GLN A O 1
ATOM 682 N N . PHE A 1 87 ? -10.943 -2.034 6.284 1.00 79.44 87 PHE A N 1
ATOM 683 C CA . PHE A 1 87 ? -10.783 -2.247 7.714 1.00 79.44 87 PHE A CA 1
ATOM 684 C C . PHE A 1 87 ? -11.258 -1.024 8.510 1.00 79.44 87 PHE A C 1
ATOM 686 O O . PHE A 1 87 ? -12.170 -1.172 9.317 1.00 79.44 87 PHE A O 1
ATOM 693 N N . TYR A 1 88 ? -10.781 0.188 8.207 1.00 86.19 88 TYR A N 1
ATOM 694 C CA . TYR A 1 88 ? -11.211 1.420 8.878 1.00 86.19 88 TYR A CA 1
ATOM 695 C C . TYR A 1 88 ? -12.691 1.733 8.660 1.00 86.19 88 TYR A C 1
ATOM 697 O O . TYR A 1 88 ? -13.377 2.123 9.598 1.00 86.19 88 TYR A O 1
ATOM 705 N N . ARG A 1 89 ? -13.243 1.470 7.468 1.00 88.94 89 ARG A N 1
ATOM 706 C CA . ARG A 1 89 ? -14.696 1.552 7.223 1.00 88.94 89 ARG A CA 1
ATOM 707 C C . ARG A 1 89 ? -15.476 0.580 8.103 1.00 88.94 89 ARG A C 1
ATOM 709 O O . ARG A 1 89 ? -16.582 0.897 8.534 1.00 88.94 89 ARG A O 1
ATOM 716 N N . THR A 1 90 ? -14.935 -0.609 8.350 1.00 87.69 90 THR A N 1
ATOM 717 C CA . THR A 1 90 ? -15.564 -1.619 9.212 1.00 87.69 90 THR A CA 1
ATOM 718 C C . THR A 1 90 ? -15.429 -1.249 10.688 1.00 87.69 90 THR A C 1
ATOM 720 O O . THR A 1 90 ? -16.405 -1.346 11.432 1.00 87.69 90 THR A O 1
ATOM 723 N N . GLU A 1 91 ? -14.264 -0.761 11.109 1.00 89.06 91 GLU A N 1
ATOM 724 C CA . GLU A 1 91 ? -14.009 -0.259 12.460 1.00 89.06 91 GLU A CA 1
ATOM 725 C C . GLU A 1 91 ? -14.919 0.936 12.772 1.00 89.06 91 GLU A C 1
ATOM 727 O O . GLU A 1 91 ? -15.633 0.912 13.769 1.00 89.06 91 GLU A O 1
ATOM 732 N N . LEU A 1 92 ? -15.038 1.899 11.852 1.00 93.00 92 LEU A N 1
ATOM 733 C CA . LEU A 1 92 ? -15.959 3.033 11.952 1.00 93.00 92 LEU A CA 1
ATOM 734 C C . LEU A 1 92 ? -17.425 2.583 12.063 1.00 93.00 92 LEU A C 1
ATOM 736 O O . LEU A 1 92 ? -18.152 3.061 12.929 1.00 93.00 92 LEU A O 1
ATOM 740 N N . LYS A 1 93 ? -17.868 1.624 11.233 1.00 94.62 93 LYS A N 1
ATOM 741 C CA . LYS A 1 93 ? -19.243 1.080 11.281 1.00 94.62 93 LYS A CA 1
ATOM 742 C C . LYS A 1 93 ? -19.566 0.358 12.586 1.00 94.62 93 LYS A C 1
ATOM 744 O O . LYS A 1 93 ? -20.725 0.316 12.995 1.00 94.62 93 LYS A O 1
ATOM 749 N N . THR A 1 94 ? -18.570 -0.274 13.196 1.00 92.06 94 THR A N 1
ATOM 750 C CA . THR A 1 94 ? -18.737 -1.065 14.422 1.00 92.06 94 THR A CA 1
ATOM 751 C C . THR A 1 94 ? -18.414 -0.268 15.683 1.00 92.06 94 THR A C 1
ATOM 753 O O . THR A 1 94 ? -18.687 -0.742 16.790 1.00 92.06 94 THR A O 1
ATOM 756 N N . ARG A 1 95 ? -17.895 0.957 15.533 1.00 95.69 95 ARG A N 1
ATOM 757 C CA . ARG A 1 95 ? -17.496 1.823 16.632 1.00 95.69 95 ARG A CA 1
ATOM 758 C C . ARG A 1 95 ? -18.687 2.177 17.514 1.00 95.69 95 ARG A C 1
ATOM 760 O O . ARG A 1 95 ? -19.674 2.766 17.078 1.00 95.69 95 ARG A O 1
ATOM 767 N N . ARG A 1 96 ? -18.576 1.830 18.794 1.00 94.12 96 ARG A N 1
ATOM 768 C CA . ARG A 1 96 ? -19.529 2.203 19.843 1.00 94.12 96 ARG A CA 1
ATOM 769 C C . ARG A 1 96 ? -18.777 2.732 21.045 1.00 94.12 96 ARG A C 1
ATOM 771 O O . ARG A 1 96 ? -17.725 2.184 21.372 1.00 94.12 96 ARG A O 1
ATOM 778 N N . GLN A 1 97 ? -19.319 3.767 21.680 1.00 96.44 97 GLN A N 1
ATOM 779 C CA . GLN A 1 97 ? -18.764 4.320 22.911 1.00 96.44 97 GLN A CA 1
ATOM 780 C C . GLN A 1 97 ? -18.689 3.226 23.985 1.00 96.44 97 GLN A C 1
ATOM 782 O O . GLN A 1 97 ? -19.657 2.489 24.196 1.00 96.44 97 GLN A O 1
ATOM 787 N N . LYS A 1 98 ? -17.540 3.108 24.654 1.00 94.69 98 LYS A N 1
ATOM 788 C CA . LYS A 1 98 ? -17.367 2.187 25.789 1.00 94.69 98 LYS A CA 1
ATOM 789 C C . LYS A 1 98 ? -17.883 2.825 27.093 1.00 94.69 98 LYS A C 1
ATOM 791 O O . LYS A 1 98 ? -17.875 4.047 27.193 1.00 94.69 98 LYS A O 1
ATOM 796 N N . PRO A 1 99 ? -18.279 2.039 28.116 1.00 90.69 99 PRO A N 1
ATOM 797 C CA . PRO A 1 99 ? -18.849 2.575 29.362 1.00 90.69 99 PRO A CA 1
ATOM 798 C C . PRO A 1 99 ? -17.966 3.597 30.097 1.00 90.69 99 PRO A C 1
ATOM 800 O O . PRO A 1 99 ? -18.481 4.492 30.754 1.00 90.69 99 PRO A O 1
ATOM 803 N N . GLU A 1 100 ? -16.645 3.471 29.968 1.00 94.75 100 GLU A N 1
ATOM 804 C CA . GLU A 1 100 ? -15.642 4.312 30.642 1.00 94.75 100 GLU A CA 1
ATOM 805 C C . GLU A 1 100 ? -15.028 5.369 29.708 1.00 94.75 100 GLU A C 1
ATOM 807 O O . GLU A 1 100 ? -14.145 6.130 30.096 1.00 94.75 100 GLU A O 1
ATOM 812 N N . GLU A 1 101 ? -15.468 5.412 28.452 1.00 96.44 101 GLU A N 1
ATOM 813 C CA . GLU A 1 101 ? -14.903 6.287 27.437 1.00 96.44 101 GLU A CA 1
ATOM 814 C C . GLU A 1 101 ? -15.650 7.619 27.378 1.00 96.44 101 GLU A C 1
ATOM 816 O O . GLU A 1 101 ? -16.871 7.662 27.203 1.00 96.44 101 GLU A O 1
ATOM 821 N N . SER A 1 102 ? -14.910 8.726 27.480 1.00 96.94 102 SER A N 1
ATOM 822 C CA . SER A 1 102 ? -15.503 10.053 27.339 1.00 96.94 102 SER A CA 1
ATOM 823 C C . SER A 1 102 ? -15.939 10.321 25.897 1.00 96.94 102 SER A C 1
ATOM 825 O O . SER A 1 102 ? -15.369 9.807 24.931 1.00 96.94 102 SER A O 1
ATOM 827 N N . LEU A 1 103 ? -16.936 11.194 25.741 1.00 96.19 103 LEU A N 1
ATOM 828 C CA . LEU A 1 103 ? -17.424 11.594 24.421 1.00 96.19 103 LEU A CA 1
ATOM 829 C C . LEU A 1 103 ? -16.337 12.264 23.569 1.00 96.19 103 LEU A C 1
ATOM 831 O O . LEU A 1 103 ? -16.351 12.094 22.355 1.00 96.19 103 LEU A O 1
ATOM 835 N N . GLN A 1 104 ? -15.379 12.978 24.177 1.00 96.44 104 GLN A N 1
ATOM 836 C CA . GLN A 1 104 ? -14.276 13.581 23.418 1.00 96.44 104 GLN A CA 1
ATOM 837 C C . GLN A 1 104 ? -13.347 12.521 22.818 1.00 96.44 104 GLN A C 1
ATOM 839 O O . GLN A 1 104 ? -12.928 12.659 21.673 1.00 96.44 104 GLN A O 1
ATOM 844 N N . VAL A 1 105 ? -13.049 11.454 23.568 1.00 94.75 105 VAL A N 1
ATOM 845 C CA . VAL A 1 105 ? -12.195 10.355 23.089 1.00 94.75 105 VAL A CA 1
ATOM 846 C C . VAL A 1 105 ? -12.895 9.585 21.969 1.00 94.75 105 VAL A C 1
ATOM 848 O O . VAL A 1 105 ? -12.280 9.302 20.944 1.00 94.75 105 VAL A O 1
ATOM 851 N N . MET A 1 106 ? -14.199 9.327 22.117 1.00 95.31 106 MET A N 1
ATOM 852 C CA . MET A 1 106 ? -15.023 8.747 21.053 1.00 95.31 106 MET A CA 1
ATOM 853 C C . MET A 1 106 ? -15.027 9.622 19.790 1.00 95.31 106 MET A C 1
ATOM 855 O O . MET A 1 106 ? -14.830 9.106 18.694 1.00 95.31 106 MET A O 1
ATOM 859 N N . ALA A 1 107 ? -15.228 10.936 19.927 1.00 94.62 107 ALA A N 1
ATOM 860 C CA . ALA A 1 107 ? -15.274 11.858 18.793 1.00 94.62 107 ALA A CA 1
ATOM 861 C C . ALA A 1 107 ? -13.933 11.937 18.049 1.00 94.62 107 ALA A C 1
ATOM 863 O O . ALA A 1 107 ? -13.912 11.808 16.828 1.00 94.62 107 ALA A O 1
ATOM 864 N N . ALA A 1 108 ? -12.820 12.062 18.777 1.00 95.75 108 ALA A N 1
ATOM 865 C CA . ALA A 1 108 ? -11.485 12.099 18.182 1.00 95.75 108 ALA A CA 1
ATOM 866 C C . ALA A 1 108 ? -11.154 10.806 17.417 1.00 95.75 108 ALA A C 1
ATOM 868 O O . ALA A 1 108 ? -10.553 10.846 16.345 1.00 95.75 108 ALA A O 1
ATOM 869 N N . ASP A 1 109 ? -11.564 9.650 17.945 1.00 94.19 109 ASP A N 1
ATOM 870 C CA . ASP A 1 109 ? -11.348 8.369 17.274 1.00 94.19 109 ASP A CA 1
ATOM 871 C C . ASP A 1 109 ? -12.256 8.194 16.043 1.00 94.19 109 ASP A C 1
ATOM 873 O O . ASP A 1 109 ? -11.806 7.680 15.023 1.00 94.19 109 ASP A O 1
ATOM 877 N N . VAL A 1 110 ? -13.500 8.686 16.083 1.00 94.44 110 VAL A N 1
ATOM 878 C CA . VAL A 1 110 ? -14.385 8.737 14.903 1.00 94.44 110 VAL A CA 1
ATOM 879 C C . VAL A 1 110 ? -13.814 9.646 13.813 1.00 94.44 110 VAL A C 1
ATOM 881 O O . VAL A 1 110 ? -13.772 9.229 12.658 1.00 94.44 110 VAL A O 1
ATOM 884 N N . GLU A 1 111 ? -13.342 10.848 14.157 1.00 94.94 111 GLU A N 1
ATOM 885 C CA . GLU A 1 111 ? -12.703 11.766 13.201 1.00 94.94 111 GLU A CA 1
ATOM 886 C C . GLU A 1 111 ? -11.460 11.135 12.571 1.00 94.94 111 GLU A C 1
ATOM 888 O O . GLU A 1 111 ? -11.318 11.127 11.347 1.00 94.94 111 GLU A O 1
ATOM 893 N N . ARG A 1 112 ? -10.607 10.511 13.391 1.00 93.38 112 ARG A N 1
ATOM 894 C CA . ARG A 1 112 ? -9.441 9.760 12.915 1.00 93.38 112 ARG A CA 1
ATOM 895 C C . ARG A 1 112 ? -9.849 8.656 11.938 1.00 93.38 112 ARG A C 1
ATOM 897 O O . ARG A 1 112 ? -9.261 8.541 10.867 1.00 93.38 112 ARG A O 1
ATOM 904 N N . LEU A 1 113 ? -10.834 7.832 12.299 1.00 90.94 113 LEU A N 1
ATOM 905 C CA . LEU A 1 113 ? -11.302 6.725 11.462 1.00 90.94 113 LEU A CA 1
ATOM 906 C C . LEU A 1 113 ? -11.951 7.211 10.163 1.00 90.94 113 LEU A C 1
ATOM 908 O O . LEU A 1 113 ? -11.790 6.552 9.141 1.00 90.94 113 LEU A O 1
ATOM 912 N N . MET A 1 114 ? -12.641 8.354 10.178 1.00 90.44 114 MET A N 1
ATOM 913 C CA . MET A 1 114 ? -13.179 8.980 8.970 1.00 90.44 114 MET A CA 1
ATOM 914 C C . MET A 1 114 ? -12.067 9.394 8.007 1.00 90.44 114 MET A C 1
ATOM 916 O O . MET A 1 114 ? -12.115 8.983 6.854 1.00 90.44 114 MET A O 1
ATOM 920 N N . SER A 1 115 ? -11.042 10.115 8.474 1.00 85.62 115 SER A N 1
ATOM 921 C CA . SER A 1 115 ? -9.920 10.538 7.620 1.00 85.62 115 SER A CA 1
ATOM 922 C C . SER A 1 115 ? -9.106 9.370 7.056 1.00 85.62 115 SER A C 1
ATOM 924 O O . SER A 1 115 ? -8.466 9.506 6.020 1.00 85.62 115 SER A O 1
ATOM 926 N N . LEU A 1 116 ? -9.103 8.224 7.739 1.00 81.88 116 LEU A N 1
ATOM 927 C CA . LEU A 1 116 ? -8.420 7.009 7.287 1.00 81.88 116 LEU A CA 1
ATOM 928 C C . LEU A 1 116 ? -9.287 6.131 6.364 1.00 81.88 116 LEU A C 1
ATOM 930 O O . LEU A 1 116 ? -8.774 5.225 5.709 1.00 81.88 116 LEU A O 1
ATOM 934 N N . ALA A 1 117 ? -10.601 6.360 6.337 1.00 80.12 117 ALA A N 1
ATOM 935 C CA . ALA A 1 117 ? -11.571 5.612 5.537 1.00 80.12 117 ALA A CA 1
ATOM 936 C C . ALA A 1 117 ? -11.936 6.294 4.198 1.00 80.12 117 ALA A C 1
ATOM 938 O O . ALA A 1 117 ? -12.771 5.745 3.453 1.00 80.12 117 ALA A O 1
ATOM 939 N N . GLU A 1 118 ? -11.346 7.466 3.940 1.00 68.94 118 GLU A N 1
ATOM 940 C CA . GLU A 1 118 ? -11.607 8.383 2.821 1.00 68.94 118 GLU A CA 1
ATOM 941 C C . GLU A 1 118 ? -10.715 8.119 1.599 1.00 68.94 118 GLU A C 1
ATOM 943 O O . GLU A 1 118 ? -9.497 7.881 1.771 1.00 68.94 118 GLU A O 1
#

Radius of gyration: 18.58 Å; chains: 1; bounding box: 40×29×52 Å

Sequence (118 aa):
MKIEEVKSEIQEKLSDLERRLIFKTQFDVASSINGRTDFVKASQLVSSLRESAAEVLQGIPADKLRDLTTIEKALGFRFGDSHLMQFYRTELKTRRQKPEESLQVMAADVERLMSLAE

pLDDT: mean 81.96, std 13.38, range [43.56, 96.94]

Secondary structure (DSSP, 8-state):
-HHHHHHHHHHHHHHHHHHHHHHHHHHHHHHSSSS--HHHHHHHHHHH--HHHHGGGGGS-TTTTT-HHHHHHHHHHHHSHHHHHHHHHHHHHH----TT--HHHHHHHHHHHHHH--